Protein AF-A0A3D2W768-F1 (afdb_monomer_lite)

Radius of gyration: 14.76 Å; chains: 1; bounding box: 27×28×44 Å

Structure (mmCIF, N/CA/C/O backbone):
data_AF-A0A3D2W768-F1
#
_entry.id   AF-A0A3D2W768-F1
#
loop_
_atom_site.group_PDB
_atom_site.id
_atom_site.type_symbol
_atom_site.label_atom_id
_atom_site.label_alt_id
_atom_site.label_comp_id
_atom_site.label_asym_id
_atom_site.label_entity_id
_atom_site.label_seq_id
_atom_site.pdbx_PDB_ins_code
_atom_site.Cartn_x
_atom_site.Cartn_y
_atom_site.Cartn_z
_atom_site.occupancy
_atom_site.B_iso_or_equiv
_atom_site.auth_seq_id
_atom_site.auth_comp_id
_atom_site.auth_asym_id
_atom_site.auth_atom_id
_atom_site.pdbx_PDB_model_num
ATOM 1 N N . MET A 1 1 ? 4.121 2.998 -23.700 1.00 48.94 1 MET A N 1
ATOM 2 C CA . MET A 1 1 ? 4.329 3.690 -22.402 1.00 48.94 1 MET A CA 1
ATOM 3 C C . MET A 1 1 ? 3.052 3.887 -21.572 1.00 48.94 1 MET A C 1
ATOM 5 O O . MET A 1 1 ? 3.113 3.644 -20.375 1.00 48.94 1 MET A O 1
ATOM 9 N N . LYS A 1 2 ? 1.895 4.253 -22.164 1.00 48.06 2 LYS A N 1
ATOM 10 C CA . LYS A 1 2 ? 0.612 4.444 -21.436 1.00 48.06 2 LYS A CA 1
ATOM 11 C C . LYS A 1 2 ? 0.136 3.226 -20.611 1.00 48.06 2 LYS A C 1
ATOM 13 O O . LYS A 1 2 ? -0.558 3.416 -19.621 1.00 48.06 2 LYS A O 1
ATOM 18 N N . ASN A 1 3 ? 0.560 2.009 -20.962 1.00 68.19 3 ASN A N 1
ATOM 19 C CA . ASN A 1 3 ? 0.146 0.776 -20.278 1.00 68.19 3 ASN A CA 1
ATOM 20 C C . ASN A 1 3 ? 0.778 0.613 -18.875 1.00 68.19 3 ASN A C 1
ATOM 22 O O . ASN A 1 3 ? 0.098 0.266 -17.917 1.00 68.19 3 ASN A O 1
ATOM 26 N N . THR A 1 4 ? 2.050 0.999 -18.704 1.00 79.69 4 THR A N 1
ATOM 27 C CA . THR A 1 4 ? 2.807 0.731 -17.468 1.00 79.69 4 THR A CA 1
ATOM 28 C C . THR A 1 4 ? 2.272 1.471 -16.243 1.00 79.69 4 THR A C 1
ATOM 30 O O . THR A 1 4 ? 2.280 0.923 -15.145 1.00 79.69 4 THR A O 1
ATOM 33 N N . VAL A 1 5 ? 1.815 2.716 -16.399 1.00 84.31 5 VAL A N 1
ATOM 34 C CA . VAL A 1 5 ? 1.267 3.493 -15.271 1.00 84.31 5 VAL A CA 1
ATOM 35 C C . VAL A 1 5 ? -0.069 2.910 -14.815 1.00 84.31 5 VAL A C 1
ATOM 37 O O . VAL A 1 5 ? -0.306 2.792 -13.614 1.00 84.31 5 VAL A O 1
ATOM 40 N N . LEU A 1 6 ? -0.919 2.515 -15.767 1.00 87.31 6 LEU A N 1
ATOM 41 C CA . LEU A 1 6 ? -2.212 1.903 -15.476 1.00 87.31 6 LEU A CA 1
ATOM 42 C C . LEU A 1 6 ? -2.031 0.551 -14.777 1.00 87.31 6 LEU A C 1
ATOM 44 O O . LEU A 1 6 ? -2.661 0.305 -13.757 1.00 87.31 6 LEU A O 1
ATOM 48 N N . GLU A 1 7 ? -1.110 -0.280 -15.263 1.00 90.00 7 GLU A N 1
ATOM 49 C CA . GLU A 1 7 ? -0.811 -1.589 -14.673 1.00 90.00 7 GLU A CA 1
ATOM 50 C C . GLU A 1 7 ? -0.227 -1.483 -13.257 1.00 90.00 7 GLU A C 1
ATOM 52 O O . GLU A 1 7 ? -0.596 -2.270 -12.385 1.00 90.00 7 GLU A O 1
ATOM 57 N N . LYS A 1 8 ? 0.637 -0.493 -12.987 1.00 91.69 8 LYS A N 1
ATOM 58 C CA . LYS A 1 8 ? 1.125 -0.220 -11.623 1.00 91.69 8 LYS A CA 1
ATOM 59 C C . LYS A 1 8 ? -0.027 0.167 -10.695 1.00 91.69 8 LYS A C 1
ATOM 61 O O . LYS A 1 8 ? -0.158 -0.407 -9.619 1.00 91.69 8 LYS A O 1
ATOM 66 N N . ARG A 1 9 ? -0.888 1.100 -11.121 1.00 91.81 9 ARG A N 1
ATOM 67 C CA . ARG A 1 9 ? -2.063 1.527 -10.337 1.00 91.81 9 ARG A CA 1
ATOM 68 C C . ARG A 1 9 ? -3.018 0.369 -10.073 1.00 91.81 9 ARG A C 1
ATOM 70 O O . ARG A 1 9 ? -3.466 0.202 -8.946 1.00 91.81 9 ARG A O 1
ATOM 77 N N . GLU A 1 10 ? -3.283 -0.450 -11.084 1.00 94.31 10 GLU A N 1
ATOM 78 C CA . GLU A 1 10 ? -4.140 -1.627 -10.955 1.00 94.31 10 GLU A CA 1
ATOM 79 C C . GLU A 1 10 ? -3.534 -2.677 -10.016 1.00 94.31 10 GLU A C 1
ATOM 81 O O . GLU A 1 10 ? -4.252 -3.263 -9.211 1.00 94.31 10 GLU A O 1
ATOM 86 N N . THR A 1 11 ? -2.214 -2.875 -10.056 1.00 95.31 11 THR A N 1
ATOM 87 C CA . THR A 1 11 ? -1.506 -3.781 -9.135 1.00 95.31 11 THR A CA 1
ATOM 88 C C . THR A 1 11 ? -1.676 -3.334 -7.685 1.00 95.31 11 THR A C 1
ATOM 90 O O . THR A 1 11 ? -2.099 -4.127 -6.845 1.00 95.31 11 THR A O 1
ATOM 93 N N . LEU A 1 12 ? -1.433 -2.051 -7.403 1.00 96.44 12 LEU A N 1
ATOM 94 C CA . LEU A 1 12 ? -1.604 -1.481 -6.063 1.00 96.44 12 LEU A CA 1
ATOM 95 C C . LEU A 1 12 ? -3.069 -1.526 -5.602 1.00 96.44 12 LEU A C 1
ATOM 97 O O . LEU A 1 12 ? -3.346 -1.882 -4.458 1.00 96.44 12 LEU A O 1
ATOM 101 N N . ARG A 1 13 ? -4.021 -1.231 -6.501 1.00 94.81 13 ARG A N 1
ATOM 102 C CA . ARG A 1 13 ? -5.460 -1.328 -6.217 1.00 94.81 13 ARG A CA 1
ATOM 103 C C . ARG A 1 13 ? -5.855 -2.753 -5.835 1.00 94.81 13 ARG A C 1
ATOM 105 O O . ARG A 1 13 ? -6.539 -2.945 -4.836 1.00 94.81 13 ARG A O 1
ATOM 112 N N . ARG A 1 14 ? -5.417 -3.756 -6.603 1.00 95.94 14 ARG A N 1
ATOM 113 C CA . ARG A 1 14 ? -5.689 -5.171 -6.303 1.00 95.94 14 ARG A CA 1
ATOM 114 C C . ARG A 1 14 ? -5.079 -5.597 -4.977 1.00 95.94 14 ARG A C 1
ATOM 116 O O . ARG A 1 14 ? -5.717 -6.356 -4.259 1.00 95.94 14 ARG A O 1
ATOM 123 N N . TYR A 1 15 ? -3.874 -5.128 -4.659 1.00 95.88 15 TYR A N 1
ATOM 124 C CA . TYR A 1 15 ? -3.265 -5.389 -3.359 1.00 95.88 15 TYR A CA 1
ATOM 125 C C . TYR A 1 15 ? -4.131 -4.840 -2.218 1.00 95.88 15 TYR A C 1
ATOM 127 O O . TYR A 1 15 ? -4.491 -5.599 -1.325 1.00 95.88 15 TYR A O 1
ATOM 135 N N . ALA A 1 16 ? -4.545 -3.571 -2.292 1.00 95.94 16 ALA A N 1
ATOM 136 C CA . ALA A 1 16 ? -5.395 -2.960 -1.270 1.00 95.94 16 ALA A CA 1
ATOM 137 C C . ALA A 1 16 ? -6.743 -3.686 -1.107 1.00 95.94 16 ALA A C 1
ATOM 139 O O . ALA A 1 16 ? -7.164 -3.927 0.017 1.00 95.94 16 ALA A O 1
ATOM 140 N N . VAL A 1 17 ? -7.387 -4.106 -2.205 1.00 95.75 17 VAL A N 1
ATOM 141 C CA . VAL A 1 17 ? -8.626 -4.908 -2.140 1.00 95.75 17 VAL A CA 1
ATOM 142 C C . VAL A 1 17 ? -8.397 -6.226 -1.397 1.00 95.75 17 VAL A C 1
ATOM 144 O O . VAL A 1 17 ? -9.140 -6.526 -0.473 1.00 95.75 17 VAL A O 1
ATOM 147 N N . ARG A 1 18 ? -7.323 -6.966 -1.714 1.00 95.94 18 ARG A N 1
ATOM 148 C CA . ARG A 1 18 ? -7.001 -8.210 -0.989 1.00 95.94 18 ARG A CA 1
ATOM 149 C C . ARG A 1 18 ? -6.771 -7.980 0.503 1.00 95.94 18 ARG A C 1
ATOM 151 O O . ARG A 1 18 ? -7.078 -8.856 1.297 1.00 95.94 18 ARG A O 1
ATOM 158 N N . GLN A 1 19 ? -6.200 -6.835 0.878 1.00 95.62 19 GLN A N 1
ATOM 159 C CA . GLN A 1 19 ? -6.018 -6.477 2.285 1.00 95.62 19 GLN A CA 1
ATOM 160 C C . GLN A 1 19 ? -7.341 -6.100 2.959 1.00 95.62 19 GLN A C 1
ATOM 162 O O . GLN A 1 19 ? -7.516 -6.402 4.129 1.00 95.62 19 GLN A O 1
ATOM 167 N N . LEU A 1 20 ? -8.285 -5.471 2.253 1.00 94.69 20 LEU A N 1
ATOM 168 C CA . LEU A 1 20 ? -9.613 -5.169 2.801 1.00 94.69 20 LEU A CA 1
ATOM 169 C C . LEU A 1 20 ? -10.422 -6.434 3.112 1.00 94.69 20 LEU A C 1
ATOM 171 O O . LEU A 1 20 ? -11.187 -6.429 4.072 1.00 94.69 20 LEU A O 1
ATOM 175 N N . ASP A 1 21 ? -10.206 -7.504 2.348 1.00 95.19 21 ASP A N 1
ATOM 176 C CA . ASP A 1 21 ? -10.834 -8.809 2.573 1.00 95.19 21 ASP A CA 1
ATOM 177 C C . ASP A 1 21 ? -10.146 -9.633 3.689 1.00 95.19 21 ASP A C 1
ATOM 179 O O . ASP A 1 21 ? -10.657 -10.682 4.087 1.00 95.19 21 ASP A O 1
ATOM 183 N N . ASP A 1 22 ? -8.992 -9.190 4.209 1.00 94.38 22 ASP A N 1
ATOM 184 C CA . ASP A 1 22 ? -8.255 -9.885 5.270 1.00 94.38 22 ASP A CA 1
ATOM 185 C C . ASP A 1 22 ? -8.889 -9.615 6.656 1.00 94.38 22 ASP A C 1
ATOM 187 O O . ASP A 1 22 ? -8.966 -8.458 7.081 1.00 94.38 22 ASP A O 1
ATOM 191 N N . PRO A 1 23 ? -9.290 -10.646 7.430 1.00 93.12 23 PRO A N 1
ATOM 192 C CA . PRO A 1 23 ? -9.892 -10.470 8.761 1.00 93.12 23 PRO A CA 1
ATOM 193 C C . PRO A 1 23 ? -8.991 -9.759 9.787 1.00 93.12 23 PRO A C 1
ATOM 195 O O . PRO A 1 23 ? -9.466 -9.202 10.787 1.00 93.12 23 PRO A O 1
ATOM 198 N N . SER A 1 24 ? -7.676 -9.798 9.575 1.00 92.56 24 SER A N 1
ATOM 199 C CA . SER A 1 24 ? -6.684 -9.123 10.411 1.00 92.56 24 SER A CA 1
ATOM 200 C C . SER A 1 24 ? -6.497 -7.650 10.048 1.00 92.56 24 SER A C 1
ATOM 202 O O . SER A 1 24 ? -5.863 -6.913 10.807 1.00 92.56 24 SER A O 1
ATOM 204 N N . ASN A 1 25 ? -7.071 -7.188 8.933 1.00 91.38 25 ASN A N 1
ATOM 205 C CA . ASN A 1 25 ? -6.960 -5.802 8.521 1.00 91.38 25 ASN A CA 1
ATOM 206 C C . ASN A 1 25 ? -7.631 -4.865 9.536 1.00 91.38 25 ASN A C 1
ATOM 208 O O . ASN A 1 25 ? -8.702 -5.125 10.092 1.00 91.38 25 ASN A O 1
ATOM 212 N N . ARG A 1 26 ? -6.946 -3.754 9.797 1.00 91.38 26 ARG A N 1
ATOM 213 C CA . ARG A 1 26 ? -7.378 -2.684 10.706 1.00 91.38 26 ARG A CA 1
ATOM 214 C C . ARG A 1 26 ? -7.386 -1.316 10.020 1.00 91.38 26 ARG A C 1
ATOM 216 O O . ARG A 1 26 ? -7.572 -0.310 10.690 1.00 91.38 26 ARG A O 1
ATOM 223 N N . ILE A 1 27 ? -7.170 -1.281 8.704 1.00 94.62 27 ILE A N 1
ATOM 224 C CA . ILE A 1 27 ? -7.116 -0.066 7.889 1.00 94.62 27 ILE A CA 1
ATOM 225 C C . ILE A 1 27 ? -8.425 0.050 7.101 1.00 94.62 27 ILE A C 1
ATOM 227 O O . ILE A 1 27 ? -8.795 -0.879 6.376 1.00 94.62 27 ILE A O 1
ATOM 231 N N . SER A 1 28 ? -9.118 1.183 7.225 1.00 95.31 28 SER A N 1
ATOM 232 C CA . SER A 1 28 ? -10.367 1.441 6.498 1.00 95.31 28 SER A CA 1
ATOM 233 C C . SER A 1 28 ? -10.132 1.645 4.990 1.00 95.31 28 SER A C 1
ATOM 235 O O . SER A 1 28 ? -9.010 1.951 4.567 1.00 95.31 28 SER A O 1
ATOM 237 N N . PRO A 1 29 ? -11.176 1.530 4.149 1.00 95.56 29 PRO A N 1
ATOM 238 C CA . PRO A 1 29 ? -11.081 1.855 2.724 1.00 95.56 29 PRO A CA 1
ATOM 239 C C . PRO A 1 29 ? -10.551 3.272 2.444 1.00 95.56 29 PRO A C 1
ATOM 241 O O . PRO A 1 29 ? -9.708 3.460 1.566 1.00 95.56 29 PRO A O 1
ATOM 244 N N . GLU A 1 30 ? -10.993 4.271 3.209 1.00 95.62 30 GLU A N 1
ATOM 245 C CA . GLU A 1 30 ? -10.560 5.667 3.081 1.00 95.62 30 GLU A CA 1
ATOM 246 C C . GLU A 1 30 ? -9.084 5.824 3.455 1.00 95.62 30 GLU A C 1
ATOM 248 O O . GLU A 1 30 ? -8.327 6.502 2.755 1.00 95.62 30 GLU A O 1
ATOM 253 N N . GLN A 1 31 ? -8.644 5.150 4.521 1.00 96.50 31 GLN A N 1
ATOM 254 C CA . GLN A 1 31 ? -7.238 5.143 4.916 1.00 96.50 31 GLN A CA 1
ATOM 255 C C . GLN A 1 31 ? -6.364 4.481 3.846 1.00 96.50 31 GLN A C 1
ATOM 257 O O . GLN A 1 31 ? -5.303 5.013 3.520 1.00 96.50 31 GLN A O 1
ATOM 262 N N . TRP A 1 32 ? -6.822 3.387 3.229 1.00 96.50 32 TRP A N 1
ATOM 263 C CA . TRP A 1 32 ? -6.144 2.770 2.085 1.00 96.50 32 TRP A CA 1
ATOM 264 C C . TRP A 1 32 ? -6.048 3.714 0.886 1.00 96.50 32 TRP A C 1
ATOM 266 O O . TRP A 1 32 ? -4.981 3.829 0.282 1.00 96.50 32 TRP A O 1
ATOM 276 N N . MET A 1 33 ? -7.127 4.427 0.555 1.00 95.94 33 MET A N 1
ATOM 277 C CA . MET A 1 33 ? -7.113 5.435 -0.507 1.00 95.94 33 MET A CA 1
ATOM 278 C C . MET A 1 33 ? -6.052 6.512 -0.234 1.00 95.94 33 MET A C 1
ATOM 280 O O . MET A 1 33 ? -5.267 6.850 -1.126 1.00 95.94 33 MET A O 1
ATOM 284 N N . HIS A 1 34 ? -6.001 7.046 0.988 1.00 96.94 34 HIS A N 1
ATOM 285 C CA . HIS A 1 34 ? -4.997 8.035 1.373 1.00 96.94 34 HIS A CA 1
ATOM 286 C C . HIS A 1 34 ? -3.578 7.465 1.317 1.00 96.94 34 HIS A C 1
ATOM 288 O O . HIS A 1 34 ? -2.714 8.090 0.706 1.00 96.94 34 HIS A O 1
ATOM 294 N N . LEU A 1 35 ? -3.356 6.263 1.850 1.00 97.56 35 LEU A N 1
ATOM 295 C CA . LEU A 1 35 ? -2.060 5.585 1.849 1.00 97.56 35 LEU A CA 1
ATOM 296 C C . LEU A 1 35 ? -1.526 5.379 0.425 1.00 97.56 35 LEU A C 1
ATOM 298 O O . LEU A 1 35 ? -0.380 5.723 0.135 1.00 97.56 35 LEU A O 1
ATOM 302 N N . LEU A 1 36 ? -2.370 4.897 -0.492 1.00 96.88 36 LEU A N 1
ATOM 303 C CA . LEU A 1 36 ? -2.009 4.737 -1.904 1.00 96.88 36 LEU A CA 1
ATOM 304 C C . LEU A 1 36 ? -1.663 6.077 -2.566 1.00 96.88 36 LEU A C 1
ATOM 306 O O . LEU A 1 36 ? -0.698 6.160 -3.329 1.00 96.88 36 LEU A O 1
ATOM 310 N N . ASN A 1 37 ? -2.424 7.132 -2.268 1.00 96.50 37 ASN A N 1
ATOM 311 C CA . ASN A 1 37 ? -2.157 8.470 -2.789 1.00 96.50 37 ASN A CA 1
ATOM 312 C C . ASN A 1 37 ? -0.827 9.033 -2.274 1.00 96.50 37 ASN A C 1
ATOM 314 O O . ASN A 1 37 ? -0.070 9.591 -3.068 1.00 96.50 37 ASN A O 1
ATOM 318 N N . CYS A 1 38 ? -0.533 8.873 -0.982 1.00 97.88 38 CYS A N 1
ATOM 319 C CA . CYS A 1 38 ? 0.744 9.281 -0.403 1.00 97.88 38 CYS A CA 1
ATOM 320 C C . CYS A 1 38 ? 1.911 8.516 -1.048 1.00 97.88 38 CYS A C 1
ATOM 322 O O . CYS A 1 38 ? 2.887 9.130 -1.476 1.00 97.88 38 CYS A O 1
ATOM 324 N N . TYR A 1 39 ? 1.778 7.190 -1.189 1.00 97.38 39 TYR A N 1
ATOM 325 C CA . TYR A 1 39 ? 2.806 6.322 -1.767 1.00 97.38 39 TYR A CA 1
ATOM 326 C C . TYR A 1 39 ? 3.152 6.721 -3.207 1.00 97.38 39 TYR A C 1
ATOM 328 O O . TYR A 1 39 ? 4.320 6.898 -3.548 1.00 97.38 39 TYR A O 1
ATOM 336 N N . VAL A 1 40 ? 2.137 6.936 -4.053 1.00 93.88 40 VAL A N 1
ATOM 337 C CA . VAL A 1 40 ? 2.330 7.352 -5.456 1.00 93.88 40 VAL A CA 1
ATOM 338 C C . VAL A 1 40 ? 2.944 8.751 -5.569 1.00 93.88 40 VAL A C 1
ATOM 340 O O . VAL A 1 40 ? 3.629 9.040 -6.548 1.00 93.88 40 VAL A O 1
ATOM 343 N N . LYS A 1 41 ? 2.705 9.622 -4.586 1.00 95.62 41 LYS A N 1
ATOM 344 C CA . LYS A 1 41 ? 3.297 10.964 -4.509 1.00 95.62 41 LYS A CA 1
ATOM 345 C C . LYS A 1 41 ? 4.657 10.989 -3.807 1.00 95.62 41 LYS A C 1
ATOM 347 O O . LYS A 1 41 ? 5.240 12.063 -3.707 1.00 95.62 41 LYS A O 1
ATOM 352 N N . HIS A 1 42 ? 5.153 9.838 -3.347 1.00 95.56 42 HIS A N 1
ATOM 353 C CA . HIS A 1 42 ? 6.381 9.720 -2.560 1.00 95.56 42 HIS A CA 1
ATOM 354 C C . HIS A 1 42 ? 6.389 10.621 -1.313 1.00 95.56 42 HIS A C 1
ATOM 356 O O . HIS A 1 42 ? 7.421 11.168 -0.932 1.00 95.56 42 HIS A O 1
ATOM 362 N N . GLU A 1 43 ? 5.227 10.793 -0.681 1.00 98.00 43 GLU A N 1
ATOM 363 C CA . GLU A 1 43 ? 5.125 11.526 0.581 1.00 98.00 43 GLU A CA 1
ATOM 364 C C . GLU A 1 43 ? 5.748 10.708 1.721 1.00 98.00 43 GLU A C 1
ATOM 366 O O . GLU A 1 43 ? 5.612 9.481 1.755 1.00 98.00 43 GLU A O 1
ATOM 371 N N . SER A 1 44 ? 6.395 11.385 2.677 1.00 97.94 44 SER A N 1
ATOM 372 C CA . SER A 1 44 ? 6.985 10.725 3.847 1.00 97.94 44 SER A CA 1
ATOM 373 C C . SER A 1 44 ? 5.922 10.020 4.698 1.00 97.94 44 SER A C 1
ATOM 375 O O . SER A 1 44 ? 4.734 10.367 4.656 1.00 97.94 44 SER A O 1
ATOM 377 N N . ALA A 1 45 ? 6.341 9.036 5.496 1.00 97.81 45 ALA A N 1
ATOM 378 C CA . ALA A 1 45 ? 5.431 8.314 6.379 1.00 97.81 45 ALA A CA 1
ATOM 379 C C . ALA A 1 45 ? 4.777 9.240 7.414 1.00 97.81 45 ALA A C 1
ATOM 381 O O . ALA A 1 45 ? 3.588 9.112 7.680 1.00 97.81 45 ALA A O 1
ATOM 382 N N . GLU A 1 46 ? 5.511 10.227 7.926 1.00 98.12 46 GLU A N 1
ATOM 383 C CA . GLU A 1 46 ? 5.015 11.236 8.869 1.00 98.12 46 GLU A CA 1
ATOM 384 C C . GLU A 1 46 ? 3.937 12.112 8.219 1.00 98.12 46 GLU A C 1
ATOM 386 O O . GLU A 1 46 ? 2.881 12.359 8.803 1.00 98.12 46 GLU A O 1
ATOM 391 N N . THR A 1 47 ? 4.167 12.532 6.971 1.00 98.00 47 THR A N 1
ATOM 392 C CA . THR A 1 47 ? 3.188 13.318 6.209 1.00 98.00 47 THR A CA 1
ATOM 393 C C . THR A 1 47 ? 1.914 12.515 5.962 1.00 98.00 47 THR A C 1
ATOM 395 O O . THR A 1 47 ? 0.804 13.034 6.092 1.00 98.00 47 THR A O 1
ATOM 398 N N . CYS A 1 48 ? 2.055 11.234 5.622 1.00 98.06 48 CYS A N 1
ATOM 399 C CA . CYS A 1 48 ? 0.900 10.385 5.381 1.00 98.06 48 CYS A CA 1
ATOM 400 C C . CYS A 1 48 ? 0.169 9.989 6.675 1.00 98.06 48 CYS A C 1
ATOM 402 O O . CYS A 1 48 ? -1.059 9.865 6.671 1.00 98.06 48 CYS A O 1
ATOM 404 N N . ALA A 1 49 ? 0.884 9.854 7.796 1.00 97.88 49 ALA A N 1
ATOM 405 C CA . ALA A 1 49 ? 0.308 9.615 9.121 1.00 97.88 49 ALA A CA 1
ATOM 406 C C . ALA A 1 49 ? -0.665 10.729 9.500 1.00 97.88 49 ALA A C 1
ATOM 408 O O . ALA A 1 49 ? -1.803 10.450 9.870 1.00 97.88 49 ALA A O 1
ATOM 409 N N . ALA A 1 50 ? -0.284 11.989 9.273 1.00 96.44 50 ALA A N 1
ATOM 410 C CA . ALA A 1 50 ? -1.161 13.135 9.514 1.00 96.44 50 ALA A CA 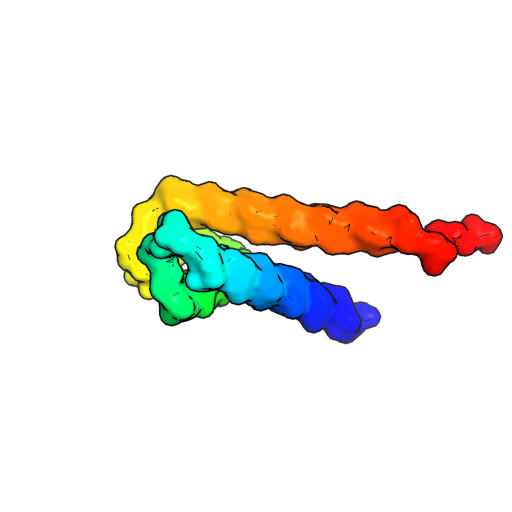1
ATOM 411 C C . ALA A 1 50 ? -2.467 13.101 8.690 1.00 96.44 50 ALA A C 1
ATOM 413 O O . ALA A 1 50 ? -3.480 13.643 9.122 1.00 96.44 50 ALA A O 1
ATOM 414 N N . LYS A 1 51 ? -2.464 12.460 7.512 1.00 94.75 51 LYS A N 1
ATOM 415 C CA . LYS A 1 51 ? -3.646 12.336 6.636 1.00 94.75 51 LYS A CA 1
ATOM 416 C C . LYS A 1 51 ? -4.517 11.122 6.948 1.00 94.75 51 LYS A C 1
ATOM 418 O O . LYS A 1 51 ? -5.711 11.147 6.679 1.00 94.75 51 LYS A O 1
ATOM 423 N N . THR A 1 52 ? -3.913 10.044 7.440 1.00 95.50 52 THR A N 1
ATOM 424 C CA . THR A 1 52 ? -4.572 8.741 7.633 1.00 95.50 52 THR A CA 1
ATOM 425 C C . THR A 1 52 ? -4.948 8.467 9.088 1.00 95.50 52 THR A C 1
ATOM 427 O O . THR A 1 52 ? -5.793 7.609 9.343 1.00 95.50 52 THR A O 1
ATOM 430 N N . GLY A 1 53 ? -4.311 9.155 10.041 1.00 95.62 53 GLY A N 1
ATOM 431 C CA . GLY A 1 53 ? -4.388 8.844 11.468 1.00 95.62 53 GLY A CA 1
ATOM 432 C C . GLY A 1 53 ? -3.674 7.544 11.857 1.00 95.62 53 GLY A C 1
ATOM 433 O O . GLY A 1 53 ? -3.868 7.063 12.969 1.00 95.62 53 GLY A O 1
ATOM 434 N N . LEU A 1 54 ? -2.888 6.953 10.949 1.00 96.00 54 LEU A N 1
ATOM 435 C CA . LEU A 1 54 ? -2.111 5.742 11.207 1.00 96.00 54 LEU A CA 1
ATOM 436 C C . LEU A 1 54 ? -0.739 6.078 11.792 1.00 96.00 54 LEU A C 1
ATOM 438 O O . LEU A 1 54 ? -0.217 7.179 11.621 1.00 96.00 54 LEU A O 1
ATOM 442 N N . ASP A 1 55 ? -0.135 5.089 12.439 1.00 97.19 55 ASP A N 1
ATOM 443 C CA . ASP A 1 55 ? 1.223 5.199 12.953 1.00 97.19 55 ASP A CA 1
ATOM 444 C C . ASP A 1 55 ? 2.268 5.244 11.804 1.00 97.19 55 ASP A C 1
ATOM 446 O O . ASP A 1 55 ? 2.167 4.465 10.847 1.00 97.19 55 ASP A O 1
ATOM 450 N N . PRO A 1 56 ? 3.296 6.118 11.868 1.00 97.81 56 PRO A N 1
ATOM 451 C CA . PRO A 1 56 ? 4.321 6.212 10.826 1.00 97.81 56 PRO A CA 1
ATOM 452 C C . PRO A 1 56 ? 5.099 4.912 10.571 1.00 97.81 56 PRO A C 1
ATOM 454 O O . PRO A 1 56 ? 5.475 4.639 9.428 1.00 97.81 56 PRO A O 1
ATOM 457 N N . ILE A 1 57 ? 5.340 4.082 11.594 1.00 97.31 57 ILE A N 1
ATOM 458 C CA . ILE A 1 57 ? 6.021 2.788 11.422 1.00 97.31 57 ILE A CA 1
ATOM 459 C C . ILE A 1 57 ? 5.119 1.851 10.618 1.00 97.31 57 ILE A C 1
ATOM 461 O O . ILE A 1 57 ? 5.582 1.222 9.664 1.00 97.31 57 ILE A O 1
ATOM 465 N N . GLN A 1 58 ? 3.821 1.809 10.931 1.00 95.88 58 GLN A N 1
ATOM 466 C CA . GLN A 1 58 ? 2.849 1.038 10.151 1.00 95.88 58 GLN A CA 1
ATOM 467 C C . GLN A 1 58 ? 2.798 1.494 8.689 1.00 95.88 58 GLN A C 1
ATOM 469 O O . GLN A 1 58 ? 2.773 0.656 7.787 1.00 95.88 58 GLN A O 1
ATOM 474 N N . ILE A 1 59 ? 2.837 2.803 8.432 1.00 97.75 59 ILE A N 1
ATOM 475 C CA . ILE A 1 59 ? 2.861 3.338 7.064 1.00 97.75 59 ILE A CA 1
ATOM 476 C C . ILE A 1 59 ? 4.124 2.911 6.320 1.00 97.75 59 ILE A C 1
ATOM 478 O O . ILE A 1 59 ? 4.021 2.455 5.183 1.00 97.75 59 ILE A O 1
ATOM 482 N N . ASN A 1 60 ? 5.298 2.994 6.952 1.00 97.94 60 ASN A N 1
ATOM 483 C CA . ASN A 1 60 ? 6.549 2.535 6.345 1.00 97.94 60 ASN A CA 1
ATOM 484 C C . ASN A 1 60 ? 6.494 1.047 5.976 1.00 97.94 60 ASN A C 1
ATOM 486 O O . ASN A 1 60 ? 6.890 0.678 4.871 1.00 97.94 60 ASN A O 1
ATOM 490 N N . ILE A 1 61 ? 5.938 0.202 6.849 1.00 96.31 61 ILE A N 1
ATOM 491 C CA . ILE A 1 61 ? 5.719 -1.220 6.546 1.00 96.31 61 ILE A CA 1
ATOM 492 C C . ILE A 1 61 ? 4.832 -1.366 5.304 1.00 96.31 61 ILE A C 1
ATOM 494 O O . ILE A 1 61 ? 5.184 -2.089 4.373 1.00 96.31 61 ILE A O 1
ATOM 498 N N . ARG A 1 62 ? 3.724 -0.620 5.222 1.00 96.19 62 ARG A N 1
ATOM 499 C CA . ARG A 1 62 ? 2.847 -0.666 4.043 1.00 96.19 62 ARG A CA 1
ATOM 500 C C . ARG A 1 62 ? 3.522 -0.157 2.778 1.00 96.19 62 ARG A C 1
ATOM 502 O O . ARG A 1 62 ? 3.314 -0.732 1.715 1.00 96.19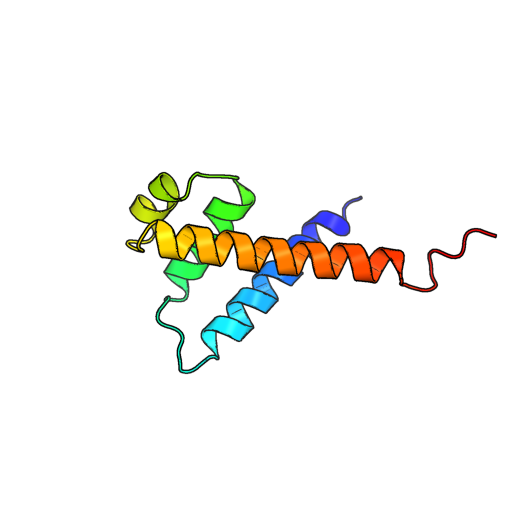 62 ARG A O 1
ATOM 509 N N . TYR A 1 63 ? 4.350 0.877 2.854 1.00 97.75 63 TYR A N 1
ATOM 510 C CA . TYR A 1 63 ? 5.128 1.332 1.703 1.00 97.75 63 TYR A CA 1
ATOM 511 C C . TYR A 1 63 ? 6.112 0.267 1.216 1.00 97.75 63 TYR A C 1
ATOM 513 O O . TYR A 1 63 ? 6.263 0.092 0.002 1.00 97.75 63 TYR A O 1
ATOM 521 N N . CYS A 1 64 ? 6.742 -0.473 2.130 1.00 97.94 64 CYS A N 1
ATOM 522 C CA . CYS A 1 64 ? 7.565 -1.627 1.780 1.00 97.94 64 CYS A CA 1
ATOM 523 C C . CYS A 1 64 ? 6.733 -2.701 1.064 1.00 97.94 64 CYS A C 1
ATOM 525 O O . CYS A 1 64 ? 7.114 -3.118 -0.031 1.00 97.94 64 CYS A O 1
ATOM 527 N N . ASP A 1 65 ? 5.570 -3.075 1.607 1.00 96.75 65 ASP A N 1
ATOM 528 C CA . ASP A 1 65 ? 4.670 -4.059 0.990 1.00 96.75 65 ASP A CA 1
ATOM 529 C C . ASP A 1 65 ? 4.264 -3.653 -0.440 1.00 96.75 65 ASP A C 1
ATOM 531 O O . ASP A 1 65 ? 4.378 -4.435 -1.386 1.00 96.75 65 ASP A O 1
ATOM 535 N N . LEU A 1 66 ? 3.843 -2.397 -0.628 1.00 97.25 66 LEU A N 1
ATOM 536 C CA . LEU A 1 66 ? 3.455 -1.862 -1.939 1.00 97.25 66 LEU A CA 1
ATOM 537 C C . LEU A 1 66 ? 4.628 -1.875 -2.929 1.00 97.25 66 LEU A C 1
ATOM 539 O O . LEU A 1 66 ? 4.453 -2.188 -4.109 1.00 97.25 66 LEU A O 1
ATOM 543 N N . SER A 1 67 ? 5.836 -1.577 -2.449 1.00 97.25 67 SER A N 1
ATOM 544 C CA . SER A 1 67 ? 7.054 -1.619 -3.263 1.00 97.25 67 SER A CA 1
ATOM 545 C C . SER A 1 67 ? 7.394 -3.043 -3.699 1.00 97.25 67 SER A C 1
ATOM 547 O O . SER A 1 67 ? 7.772 -3.255 -4.852 1.00 97.25 67 SER A O 1
ATOM 549 N N . ILE A 1 68 ? 7.196 -4.029 -2.819 1.00 97.62 68 ILE A N 1
ATOM 550 C CA . ILE A 1 68 ? 7.363 -5.451 -3.138 1.00 97.62 68 ILE A CA 1
ATOM 551 C C . ILE A 1 68 ? 6.366 -5.884 -4.220 1.00 97.62 68 ILE A C 1
ATOM 553 O O . ILE A 1 68 ? 6.759 -6.564 -5.168 1.00 97.62 68 ILE A O 1
ATOM 557 N N . GLU A 1 69 ? 5.101 -5.464 -4.145 1.00 96.06 69 GLU A N 1
ATOM 558 C CA . GLU A 1 69 ? 4.103 -5.780 -5.179 1.00 96.06 69 GLU A CA 1
ATOM 559 C C . GLU A 1 69 ? 4.481 -5.199 -6.550 1.00 96.06 69 GLU A C 1
ATOM 561 O O . GLU A 1 69 ? 4.365 -5.875 -7.578 1.00 96.06 69 GLU A O 1
ATOM 566 N N . LEU A 1 70 ? 4.998 -3.967 -6.587 1.00 95.38 70 LEU A N 1
ATOM 567 C CA . LEU A 1 70 ? 5.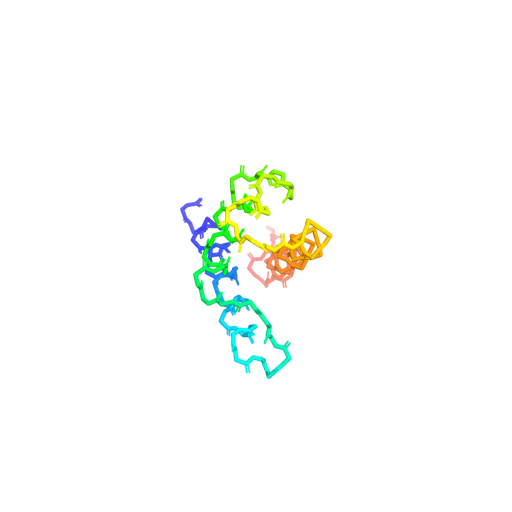486 -3.368 -7.832 1.00 95.38 70 LEU A CA 1
ATOM 568 C C . LEU A 1 70 ? 6.750 -4.053 -8.363 1.00 95.38 70 LEU A C 1
ATOM 570 O O . LEU A 1 70 ? 6.891 -4.202 -9.580 1.00 95.38 70 LEU A O 1
ATOM 574 N N . LEU A 1 71 ? 7.647 -4.496 -7.480 1.00 95.38 71 LEU A N 1
ATOM 575 C CA . LEU A 1 71 ? 8.819 -5.279 -7.867 1.00 95.38 71 LEU A CA 1
ATOM 576 C C . LEU A 1 71 ? 8.404 -6.623 -8.477 1.00 95.38 71 LEU A C 1
ATOM 578 O O . LEU A 1 71 ? 8.909 -6.987 -9.538 1.00 95.38 71 LEU A O 1
ATOM 582 N N . ARG A 1 72 ? 7.435 -7.32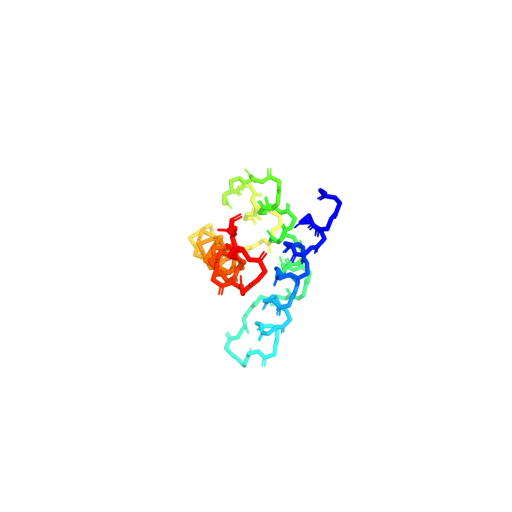7 -7.875 1.00 94.06 72 ARG A N 1
ATOM 583 C CA . ARG A 1 72 ? 6.872 -8.574 -8.427 1.00 94.06 72 ARG A CA 1
ATOM 584 C C . ARG A 1 72 ? 6.307 -8.361 -9.830 1.00 94.06 72 ARG A C 1
ATOM 586 O O . ARG A 1 72 ? 6.599 -9.149 -10.727 1.00 94.06 72 ARG A O 1
ATOM 593 N N . LEU A 1 73 ? 5.554 -7.278 -10.050 1.00 92.44 73 LEU A N 1
ATOM 594 C CA . LEU A 1 73 ? 5.073 -6.910 -11.386 1.00 92.44 73 LEU A CA 1
ATOM 595 C C . LEU A 1 73 ? 6.234 -6.724 -12.376 1.00 92.44 73 LEU A C 1
ATOM 597 O O . LEU A 1 73 ? 6.160 -7.217 -13.501 1.00 92.44 73 LEU A O 1
ATOM 601 N N . ALA A 1 74 ? 7.294 -6.016 -11.978 1.00 90.94 74 ALA A N 1
ATOM 602 C CA . ALA A 1 74 ? 8.453 -5.773 -12.834 1.00 90.94 74 ALA A CA 1
ATOM 603 C C . ALA A 1 74 ? 9.195 -7.073 -13.191 1.00 90.94 74 ALA A C 1
ATOM 605 O O . ALA A 1 74 ? 9.471 -7.309 -14.366 1.00 90.94 74 ALA A O 1
ATOM 606 N N . VAL A 1 75 ? 9.44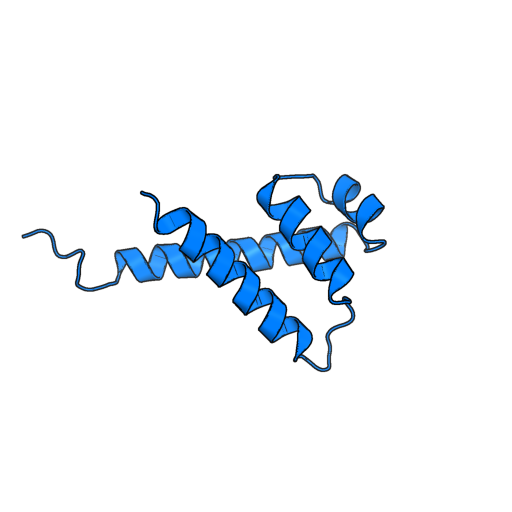2 -7.945 -12.210 1.00 91.50 75 VAL A N 1
ATOM 607 C CA . VAL A 1 75 ? 10.085 -9.255 -12.415 1.00 91.50 75 VAL A CA 1
ATOM 608 C C . VAL A 1 75 ? 9.248 -10.141 -13.343 1.00 91.50 75 VAL A C 1
ATOM 610 O O . VAL A 1 75 ? 9.777 -10.712 -14.294 1.00 91.50 75 VAL A O 1
ATOM 613 N N . ASN A 1 76 ? 7.929 -10.198 -13.143 1.00 88.06 76 ASN A N 1
ATOM 614 C CA . ASN A 1 76 ? 7.036 -10.990 -13.994 1.00 88.06 76 ASN A CA 1
ATOM 615 C C . ASN A 1 76 ? 7.045 -10.535 -15.459 1.00 88.06 76 ASN A C 1
ATOM 617 O O . ASN A 1 76 ? 6.876 -11.358 -16.358 1.00 88.06 76 ASN A O 1
ATOM 621 N N . ARG A 1 77 ? 7.264 -9.243 -15.726 1.00 85.12 77 ARG A N 1
ATOM 622 C CA . ARG A 1 77 ? 7.420 -8.742 -17.101 1.00 85.12 77 ARG A CA 1
ATOM 623 C C . ARG A 1 77 ? 8.709 -9.225 -17.740 1.00 85.12 77 ARG A C 1
ATOM 625 O O . ARG A 1 77 ? 8.666 -9.650 -18.888 1.00 85.12 77 ARG A O 1
ATOM 632 N N . LEU A 1 78 ? 9.818 -9.175 -17.004 1.00 84.19 78 LEU A N 1
ATOM 633 C CA . LEU A 1 78 ? 11.116 -9.649 -17.491 1.00 84.19 78 LEU A CA 1
ATOM 634 C C . LEU A 1 78 ? 11.085 -11.149 -17.806 1.00 84.19 78 LEU A C 1
ATOM 636 O O . LEU A 1 78 ? 11.660 -11.575 -18.799 1.00 84.19 78 LEU A O 1
ATOM 640 N N . ASN A 1 79 ? 10.347 -11.924 -17.009 1.00 80.38 79 ASN A N 1
ATOM 641 C CA . ASN A 1 79 ? 10.212 -13.372 -17.180 1.00 80.38 79 ASN A CA 1
ATOM 642 C C . ASN A 1 79 ? 9.068 -13.784 -18.126 1.00 80.38 79 ASN A C 1
ATOM 644 O O . ASN A 1 79 ? 8.862 -14.974 -18.360 1.00 80.38 79 ASN A O 1
ATOM 648 N N . SER A 1 80 ? 8.292 -12.836 -18.663 1.00 69.75 80 SER A N 1
A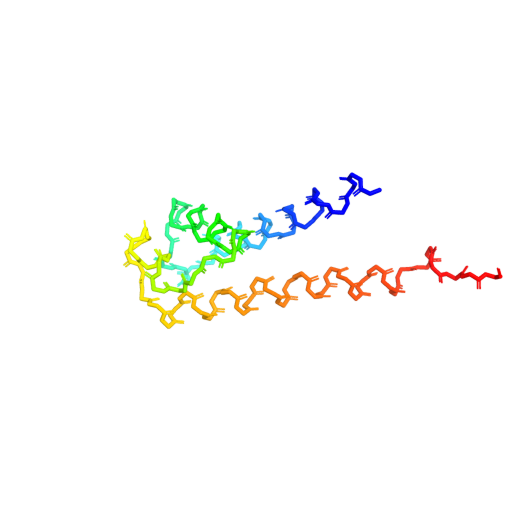TOM 649 C CA . SER A 1 80 ? 7.232 -13.157 -19.621 1.00 69.75 80 SER A CA 1
ATOM 650 C C . SER A 1 80 ? 7.850 -13.496 -20.988 1.00 69.75 80 SER A C 1
ATOM 652 O O . SER A 1 80 ? 8.657 -12.712 -21.489 1.00 69.75 80 SER A O 1
ATOM 654 N N . PRO A 1 81 ? 7.425 -14.581 -21.671 1.00 60.78 81 PRO A N 1
ATOM 655 C CA . PRO A 1 81 ? 8.030 -15.066 -22.924 1.00 60.78 81 PRO A CA 1
ATOM 656 C C . PRO A 1 81 ? 7.926 -14.100 -24.123 1.00 60.78 81 PRO A C 1
ATOM 658 O O . PRO A 1 81 ? 8.393 -14.402 -25.213 1.00 60.78 81 PRO A O 1
ATOM 661 N N . LYS A 1 82 ? 7.346 -12.908 -23.938 1.00 56.31 82 LYS A N 1
ATOM 662 C CA . LYS A 1 82 ? 7.359 -11.813 -24.920 1.00 56.31 82 LYS A CA 1
ATOM 663 C C . LYS A 1 82 ? 8.675 -11.013 -24.935 1.00 56.31 82 LYS A C 1
ATOM 665 O O . LYS A 1 82 ? 8.800 -10.109 -25.753 1.00 56.31 82 LYS A O 1
ATOM 670 N N . HIS A 1 83 ? 9.631 -11.332 -24.059 1.00 47.59 83 HIS A N 1
ATOM 671 C CA . HIS A 1 83 ? 10.967 -10.724 -24.005 1.00 47.59 83 HIS A CA 1
ATOM 672 C C . HIS A 1 83 ? 12.105 -11.686 -24.400 1.00 47.59 83 HIS A C 1
ATOM 674 O O . HIS A 1 83 ? 13.257 -11.455 -24.045 1.00 47.59 83 HIS A O 1
ATOM 680 N N . THR A 1 84 ? 11.825 -12.731 -25.185 1.00 40.69 84 THR A N 1
ATOM 681 C CA . THR A 1 84 ? 12.875 -13.400 -25.967 1.00 40.69 84 THR A CA 1
ATOM 682 C C . THR A 1 84 ? 13.156 -12.535 -27.192 1.00 40.69 84 THR A C 1
ATOM 684 O O . THR A 1 84 ? 12.486 -12.647 -28.216 1.00 40.69 84 THR A O 1
ATOM 687 N N . VAL A 1 85 ? 14.092 -11.596 -27.052 1.00 42.47 85 VAL A N 1
ATOM 688 C CA . VAL A 1 85 ? 14.716 -10.952 -28.210 1.00 42.47 85 VAL A CA 1
ATOM 689 C C . VAL A 1 85 ? 15.569 -12.034 -28.869 1.00 42.47 85 VAL A C 1
ATOM 691 O O . VAL A 1 85 ? 16.555 -12.475 -28.279 1.00 42.47 85 VAL A O 1
ATOM 694 N N . VAL A 1 86 ? 15.109 -12.520 -30.022 1.00 39.31 86 VAL A N 1
ATOM 695 C CA . VAL A 1 86 ? 15.971 -13.163 -31.023 1.00 39.31 86 VAL A CA 1
ATOM 696 C C . VAL A 1 86 ? 16.777 -12.066 -31.702 1.00 39.31 86 VAL A C 1
ATOM 698 O O . VAL A 1 86 ? 16.156 -11.024 -32.019 1.00 39.31 86 VAL A O 1
#

pLDDT: mean 89.68, std 14.53, range [39.31, 98.12]

Foldseek 3Di:
DVVLVVVLVVLLVVVVVVLVVDPPRPADPVLSVLLVVCLVVVHQLVVSCVVNVDDSVVSVVVSVVSVVSSVVVVVVVCVPPVPPDD

Secondary structure (DSSP, 8-state):
-HHHHHHHHHHHHHHHHHHHT-TT----HHHHHHHHHHHHTT--HHHHHHHH---HHHHHHHHHHHHHHHHHHHHHHHTSGGG---

Sequence (86 aa):
MKNTVLEKRETLRRYAVRQLDDPSNRISPEQWMHLLNCYVKHESAETCAAKTGLDPIQINIRYCDLSIELLRLAVNRLNSPKHTVV